Protein AF-X1F5U5-F1 (afdb_monomer_lite)

Radius of gyration: 27.23 Å; chains: 1; bounding box: 55×34×69 Å

Structure (mmCIF, N/CA/C/O backbone):
data_AF-X1F5U5-F1
#
_entry.id   AF-X1F5U5-F1
#
loop_
_atom_site.group_PDB
_atom_site.id
_atom_site.type_symbol
_atom_site.label_atom_id
_atom_site.label_alt_id
_atom_site.label_comp_id
_atom_site.label_asym_id
_atom_site.label_entity_id
_atom_site.label_seq_id
_atom_site.pdbx_PDB_ins_code
_atom_site.Cartn_x
_atom_site.Cartn_y
_atom_site.Cartn_z
_atom_site.occupancy
_atom_site.B_iso_or_equiv
_atom_site.auth_seq_id
_atom_site.auth_comp_id
_atom_site.auth_asym_id
_atom_site.auth_atom_id
_atom_site.pdbx_PDB_model_num
ATOM 1 N N . LEU A 1 1 ? -5.252 -2.984 -31.219 1.00 61.59 1 LEU A N 1
ATOM 2 C CA . LEU A 1 1 ? -3.866 -2.564 -31.511 1.00 61.59 1 LEU A CA 1
ATOM 3 C C . LEU A 1 1 ? -2.996 -3.774 -31.239 1.00 61.59 1 LEU A C 1
ATOM 5 O O . LEU A 1 1 ? -3.175 -4.382 -30.194 1.00 61.59 1 LEU A O 1
ATOM 9 N N . GLU A 1 2 ? -2.188 -4.177 -32.210 1.00 76.62 2 GLU A N 1
ATOM 10 C CA . GLU A 1 2 ? -1.303 -5.342 -32.128 1.00 76.62 2 GLU A CA 1
ATOM 11 C C . GLU A 1 2 ? 0.087 -4.866 -31.686 1.00 76.62 2 GLU A C 1
ATOM 13 O O . GLU A 1 2 ? 0.609 -3.897 -32.238 1.00 76.62 2 GLU A O 1
ATOM 18 N N . GLU A 1 3 ? 0.648 -5.485 -30.649 1.00 72.94 3 GLU A N 1
ATOM 19 C CA . GLU A 1 3 ? 1.949 -5.125 -30.082 1.00 72.94 3 GLU A CA 1
ATOM 20 C C . GLU A 1 3 ? 3.040 -5.977 -30.740 1.00 72.94 3 GLU A C 1
ATOM 22 O O . GLU A 1 3 ? 3.222 -7.147 -30.412 1.00 72.94 3 GLU A O 1
ATOM 27 N N . THR A 1 4 ? 3.763 -5.394 -31.700 1.00 76.31 4 THR A N 1
ATOM 28 C CA . THR A 1 4 ? 4.804 -6.105 -32.468 1.00 76.31 4 THR A CA 1
ATOM 29 C C . THR A 1 4 ? 6.136 -6.208 -31.724 1.00 76.31 4 THR A C 1
ATOM 31 O O . THR A 1 4 ? 7.085 -6.796 -32.247 1.00 76.31 4 THR A O 1
ATOM 34 N N . TRP A 1 5 ? 6.233 -5.589 -30.535 1.00 77.38 5 TRP A N 1
ATOM 35 C CA . TRP A 1 5 ? 7.430 -5.415 -29.691 1.00 77.38 5 TRP A CA 1
ATOM 36 C C . TRP A 1 5 ? 8.617 -4.685 -30.350 1.00 77.38 5 TRP A C 1
ATOM 38 O O . TRP A 1 5 ? 9.473 -4.137 -29.661 1.00 77.38 5 TRP A O 1
ATOM 48 N N . SER A 1 6 ? 8.642 -4.589 -31.678 1.00 82.12 6 SER A N 1
ATOM 49 C CA . SER A 1 6 ? 9.688 -3.931 -32.466 1.00 82.12 6 SER A CA 1
ATOM 50 C C . SER A 1 6 ? 9.613 -2.404 -32.389 1.00 82.12 6 SER A C 1
ATOM 52 O O . SER A 1 6 ? 10.634 -1.735 -32.481 1.00 82.12 6 SER A O 1
ATOM 54 N N . GLN A 1 7 ? 8.428 -1.842 -32.134 1.00 83.44 7 GLN A N 1
ATOM 55 C CA . GLN A 1 7 ? 8.190 -0.390 -32.104 1.00 83.44 7 GLN A CA 1
ATOM 56 C C . GLN A 1 7 ? 8.975 0.349 -31.007 1.00 83.44 7 GLN A C 1
ATOM 58 O O . GLN A 1 7 ? 9.256 1.539 -31.152 1.00 83.44 7 GLN A O 1
ATOM 63 N N . GLY A 1 8 ? 9.336 -0.345 -29.923 1.00 83.38 8 GLY A N 1
ATOM 64 C CA . GLY A 1 8 ? 10.189 0.172 -28.846 1.00 83.38 8 GLY A CA 1
ATOM 65 C C . GLY A 1 8 ? 11.642 -0.308 -28.915 1.00 83.38 8 GLY A C 1
ATOM 66 O O . GLY A 1 8 ? 12.414 -0.022 -28.005 1.00 83.38 8 GLY A O 1
ATOM 67 N N . LEU A 1 9 ? 12.018 -1.060 -29.955 1.00 89.38 9 LEU A N 1
ATOM 68 C CA . LEU A 1 9 ? 13.341 -1.662 -30.086 1.00 89.38 9 LEU A CA 1
ATOM 69 C C . LEU A 1 9 ? 14.302 -0.735 -30.838 1.00 89.38 9 LEU A C 1
ATOM 71 O O . LEU A 1 9 ? 13.965 -0.179 -31.885 1.00 89.38 9 LEU A O 1
ATOM 75 N N . VAL A 1 10 ? 15.532 -0.643 -30.335 1.00 91.69 10 VAL A N 1
ATOM 76 C CA . VAL A 1 10 ? 16.659 0.011 -31.007 1.00 91.69 10 VAL A CA 1
ATOM 77 C C . VAL A 1 10 ? 17.707 -1.044 -31.352 1.00 91.69 10 VAL A C 1
ATOM 79 O O . VAL A 1 10 ? 18.137 -1.801 -30.483 1.00 91.69 10 VAL A O 1
ATOM 82 N N . ILE A 1 11 ? 18.146 -1.082 -32.609 1.00 92.38 11 ILE A N 1
ATOM 83 C CA . ILE A 1 11 ? 19.185 -1.992 -33.093 1.00 92.38 11 ILE A CA 1
ATOM 84 C C . ILE A 1 11 ? 20.411 -1.191 -33.490 1.00 92.38 11 ILE A C 1
ATOM 86 O O . ILE A 1 11 ? 20.369 -0.391 -34.419 1.00 92.38 11 ILE A O 1
ATOM 90 N N . CYS A 1 12 ? 21.533 -1.463 -32.836 1.00 93.94 12 CYS A N 1
ATOM 91 C CA . CYS A 1 12 ? 22.831 -0.916 -33.210 1.00 93.94 12 CYS A CA 1
ATOM 92 C C . CYS A 1 12 ? 23.654 -2.000 -33.911 1.00 93.94 12 CYS A C 1
ATOM 94 O O . CYS A 1 12 ? 24.092 -2.965 -33.285 1.00 93.94 12 CYS A O 1
ATOM 96 N N . TYR A 1 13 ? 23.870 -1.848 -35.215 1.00 93.69 13 TYR A N 1
ATOM 97 C CA . TYR A 1 13 ? 24.637 -2.788 -36.022 1.00 93.69 13 TYR A CA 1
ATOM 98 C C . TYR A 1 13 ? 26.134 -2.637 -35.752 1.00 93.69 13 TYR A C 1
ATOM 100 O O . TYR A 1 13 ? 26.715 -1.573 -35.962 1.00 93.69 13 TYR A O 1
ATOM 108 N N . ASN A 1 14 ? 26.765 -3.734 -35.336 1.00 93.19 14 ASN A N 1
ATOM 109 C CA . ASN A 1 14 ? 28.216 -3.849 -35.251 1.00 93.19 14 ASN A CA 1
ATOM 110 C C . ASN A 1 14 ? 28.784 -4.239 -36.634 1.00 93.19 14 ASN A C 1
ATOM 112 O O . ASN A 1 14 ? 28.503 -5.352 -37.086 1.00 93.19 14 ASN A O 1
ATOM 116 N N . PRO A 1 15 ? 29.606 -3.397 -37.295 1.00 90.44 15 PRO A N 1
ATOM 117 C CA . PRO A 1 15 ? 30.194 -3.724 -38.601 1.00 90.44 15 PRO A CA 1
ATOM 118 C C . PRO A 1 15 ? 31.108 -4.954 -38.584 1.00 90.44 15 PRO A C 1
ATOM 120 O O . PRO A 1 15 ? 31.305 -5.586 -39.616 1.00 90.44 15 PRO A O 1
ATOM 123 N N . SER A 1 16 ? 31.652 -5.299 -37.416 1.00 92.88 16 SER A N 1
ATOM 124 C CA . SER A 1 16 ? 32.543 -6.445 -37.217 1.00 92.88 16 SER A CA 1
ATOM 125 C C . SER A 1 16 ? 31.806 -7.688 -36.706 1.00 92.88 16 SER A C 1
ATOM 127 O O . SER A 1 16 ? 32.442 -8.613 -36.200 1.00 92.88 16 SER A O 1
ATOM 129 N N . ALA A 1 17 ? 30.469 -7.712 -36.758 1.00 94.00 17 ALA A N 1
ATOM 130 C CA . ALA A 1 17 ? 29.690 -8.856 -36.300 1.00 94.00 17 ALA A CA 1
ATOM 131 C C . ALA A 1 17 ? 30.030 -10.114 -37.116 1.00 94.00 17 ALA A C 1
ATOM 133 O O . ALA A 1 17 ? 29.916 -10.116 -38.339 1.00 94.00 17 ALA A O 1
ATOM 134 N N . LEU A 1 18 ? 30.388 -11.204 -36.426 1.00 95.62 18 LEU A N 1
ATOM 135 C CA . LEU A 1 18 ? 30.664 -12.501 -37.059 1.00 95.62 18 LEU A CA 1
ATOM 136 C C . LEU A 1 18 ? 29.424 -13.066 -37.776 1.00 95.62 18 LEU A C 1
ATOM 138 O O . LEU A 1 18 ? 29.545 -13.703 -38.818 1.00 95.62 18 LEU A O 1
ATOM 142 N N . TYR A 1 19 ? 28.240 -12.792 -37.225 1.00 94.56 19 TYR A N 1
ATOM 143 C CA . TYR A 1 19 ? 26.943 -13.151 -37.792 1.00 94.56 19 TYR A CA 1
ATOM 144 C C . TYR A 1 19 ? 26.046 -11.907 -37.792 1.00 94.56 19 TYR A C 1
ATOM 146 O O . TYR A 1 19 ? 25.383 -11.629 -36.789 1.00 94.56 19 TYR A O 1
ATOM 154 N N . PRO A 1 20 ? 26.075 -11.094 -38.862 1.00 92.00 20 PRO A N 1
ATOM 155 C CA . PRO A 1 20 ? 25.279 -9.879 -38.927 1.00 92.00 20 PRO A CA 1
ATOM 156 C C . PRO A 1 20 ? 23.789 -10.214 -39.040 1.00 92.00 20 PRO A C 1
ATOM 158 O O . PRO A 1 20 ? 23.385 -11.086 -39.808 1.00 92.00 20 PRO A O 1
ATOM 161 N N . ILE A 1 21 ? 22.966 -9.490 -38.283 1.00 90.31 21 ILE A N 1
ATOM 162 C CA . ILE A 1 21 ? 21.507 -9.583 -38.377 1.00 90.31 21 ILE A CA 1
ATOM 163 C C . ILE A 1 21 ? 21.076 -8.958 -39.718 1.00 90.31 21 ILE A C 1
ATOM 165 O O . ILE A 1 21 ? 21.588 -7.892 -40.071 1.00 90.31 21 ILE A O 1
ATOM 169 N N . PRO A 1 22 ? 20.151 -9.566 -40.479 1.00 91.31 22 PRO A N 1
ATOM 170 C CA . PRO A 1 22 ? 19.576 -8.924 -41.656 1.00 91.31 22 PRO A CA 1
ATOM 171 C C . PRO A 1 22 ? 18.888 -7.594 -41.309 1.00 91.31 22 PRO A C 1
ATOM 173 O O . PRO A 1 22 ? 18.300 -7.429 -40.239 1.00 91.31 22 PRO A O 1
ATOM 176 N N . ARG A 1 23 ? 18.970 -6.619 -42.217 1.00 86.19 23 ARG A N 1
ATOM 177 C CA . ARG A 1 23 ? 18.422 -5.259 -42.032 1.00 86.19 23 ARG A CA 1
ATOM 178 C C . ARG A 1 23 ? 16.892 -5.204 -42.007 1.00 86.19 23 ARG A C 1
ATOM 180 O O . ARG A 1 23 ? 16.309 -4.261 -41.486 1.00 86.19 23 ARG A O 1
ATOM 187 N N . ASP A 1 24 ? 16.250 -6.216 -42.565 1.00 88.06 24 ASP A N 1
ATOM 188 C CA . ASP A 1 24 ? 14.805 -6.359 -42.721 1.00 88.06 24 ASP A CA 1
ATOM 189 C C . ASP A 1 24 ? 14.166 -7.265 -41.658 1.00 88.06 24 ASP A C 1
ATOM 191 O O . ASP A 1 24 ? 12.956 -7.461 -41.670 1.00 88.06 24 ASP A O 1
ATOM 195 N N . TYR A 1 25 ? 14.949 -7.795 -40.713 1.00 89.31 25 TYR A N 1
ATOM 196 C CA . TYR A 1 25 ? 14.433 -8.716 -39.698 1.00 89.31 25 TYR A CA 1
ATOM 197 C C . TYR A 1 25 ? 13.492 -8.023 -38.696 1.00 89.31 25 TYR A C 1
ATOM 199 O O . TYR A 1 25 ? 12.471 -8.583 -38.304 1.00 89.31 25 TYR A O 1
ATOM 207 N N . PHE A 1 26 ? 13.814 -6.788 -38.300 1.00 88.19 26 PHE A N 1
ATOM 208 C CA . PHE A 1 26 ? 13.006 -5.971 -37.389 1.00 88.19 26 PHE A CA 1
ATOM 209 C C . PHE A 1 26 ? 12.570 -4.680 -38.090 1.00 88.19 26 PHE A C 1
ATOM 211 O O . PHE A 1 26 ? 13.178 -3.620 -37.930 1.00 88.19 26 PHE A O 1
ATOM 218 N N . VAL A 1 27 ? 11.518 -4.790 -38.900 1.00 85.31 27 VAL A N 1
ATOM 219 C CA . VAL A 1 27 ? 11.044 -3.717 -39.794 1.00 85.31 27 VAL A CA 1
ATOM 220 C C . VAL A 1 27 ? 10.569 -2.452 -39.072 1.00 85.31 27 VAL A C 1
ATOM 222 O O . VAL A 1 27 ? 10.694 -1.361 -39.621 1.00 85.31 27 VAL A O 1
ATOM 225 N N . ASP A 1 28 ? 10.086 -2.584 -37.834 1.00 88.25 28 ASP A N 1
ATOM 226 C CA . ASP A 1 28 ? 9.537 -1.470 -37.047 1.00 88.25 28 ASP A CA 1
ATOM 227 C C . ASP A 1 28 ? 10.497 -0.955 -35.958 1.00 88.25 28 ASP A C 1
ATOM 229 O O . ASP A 1 28 ? 10.091 -0.157 -35.115 1.00 88.25 28 ASP A O 1
ATOM 233 N N . ALA A 1 29 ? 11.751 -1.417 -35.935 1.00 90.88 29 ALA A N 1
ATOM 234 C CA . ALA A 1 29 ? 12.759 -0.955 -34.980 1.00 90.88 29 ALA A CA 1
ATOM 235 C C . ALA A 1 29 ? 13.498 0.286 -35.500 1.00 90.88 29 ALA A C 1
ATOM 237 O O . ALA A 1 29 ? 13.691 0.446 -36.706 1.00 90.88 29 ALA A O 1
ATOM 238 N N . ALA A 1 30 ? 13.983 1.140 -34.597 1.00 92.31 30 ALA A N 1
ATOM 239 C CA . ALA A 1 30 ? 14.996 2.127 -34.967 1.00 92.31 30 ALA A CA 1
ATOM 240 C C . ALA A 1 30 ? 16.345 1.421 -35.158 1.00 92.31 30 ALA A C 1
ATOM 242 O O . ALA A 1 30 ? 16.759 0.622 -34.321 1.00 92.31 30 ALA A O 1
ATOM 243 N N . GLN A 1 31 ? 17.037 1.698 -36.258 1.00 93.69 31 GLN A N 1
ATOM 244 C CA . GLN A 1 31 ? 18.228 0.966 -36.678 1.00 93.69 31 GLN A CA 1
ATOM 245 C C . GLN A 1 31 ? 19.411 1.906 -36.923 1.00 93.69 31 GLN A C 1
ATOM 247 O O . GLN A 1 31 ? 19.398 2.716 -37.848 1.00 93.69 31 GLN A O 1
ATOM 252 N N . HIS A 1 32 ? 20.481 1.748 -36.149 1.00 93.75 32 HIS A N 1
ATOM 253 C CA . HIS A 1 32 ? 21.718 2.521 -36.230 1.00 93.75 32 HIS A CA 1
ATOM 254 C C . HIS A 1 32 ? 22.854 1.692 -36.824 1.00 93.75 32 HIS A C 1
ATOM 256 O O . HIS A 1 32 ? 23.085 0.560 -36.409 1.00 93.75 32 HIS A O 1
ATOM 262 N N . TYR A 1 33 ? 23.589 2.239 -37.785 1.00 93.69 33 TYR A N 1
ATOM 263 C CA . TYR A 1 33 ? 24.637 1.524 -38.510 1.00 93.69 33 TYR A CA 1
ATOM 264 C C . TYR A 1 33 ? 25.698 2.477 -39.035 1.00 93.69 33 TYR A C 1
ATOM 266 O O . TYR A 1 33 ? 25.455 3.670 -39.188 1.00 93.69 33 TYR A O 1
ATOM 274 N N . LEU A 1 34 ? 26.884 1.947 -39.320 1.00 93.69 34 LEU A N 1
ATOM 275 C CA . LEU A 1 34 ? 27.950 2.712 -39.953 1.00 93.69 34 LEU A CA 1
ATOM 276 C C . LEU A 1 34 ? 27.949 2.459 -41.458 1.00 93.69 34 LEU A C 1
ATOM 278 O O . LEU A 1 34 ? 28.016 1.315 -41.900 1.00 93.69 34 LEU A O 1
ATOM 282 N N . GLU A 1 35 ? 27.941 3.534 -42.236 1.00 91.12 35 GLU A N 1
ATOM 283 C CA . GLU A 1 35 ? 28.166 3.500 -43.678 1.00 91.12 35 GLU A CA 1
ATOM 284 C C . GLU A 1 35 ? 29.290 4.481 -44.019 1.00 91.12 35 GLU A C 1
ATOM 286 O O . GLU A 1 35 ? 29.208 5.665 -43.697 1.00 91.12 35 GLU A O 1
ATOM 291 N N . ASN A 1 36 ? 30.375 3.989 -44.628 1.00 91.94 36 ASN A N 1
ATOM 292 C CA . ASN A 1 36 ? 31.572 4.786 -44.941 1.00 91.94 36 ASN A CA 1
ATOM 293 C C . ASN A 1 36 ? 32.144 5.551 -43.727 1.00 91.94 36 ASN A C 1
ATOM 295 O O . ASN A 1 36 ? 32.613 6.679 -43.850 1.00 91.94 36 ASN A O 1
ATOM 299 N N . GLY A 1 37 ? 32.075 4.943 -42.537 1.00 89.88 37 GLY A N 1
ATOM 300 C CA . GLY A 1 37 ? 32.530 5.548 -41.279 1.00 89.88 37 GLY A CA 1
ATOM 301 C C . GLY A 1 37 ? 31.577 6.588 -40.681 1.00 89.88 37 GLY A C 1
ATOM 302 O O . GLY A 1 37 ? 31.879 7.145 -39.630 1.00 89.88 37 GLY A O 1
ATOM 303 N N . VAL A 1 38 ? 30.423 6.831 -41.307 1.00 93.56 38 VAL A N 1
ATOM 304 C CA . VAL A 1 38 ? 29.407 7.775 -40.833 1.00 93.56 38 VAL A CA 1
ATOM 305 C C . VAL A 1 38 ? 28.253 7.011 -40.193 1.00 93.56 38 VAL A C 1
ATOM 307 O O . VAL A 1 38 ? 27.746 6.045 -40.763 1.00 93.56 38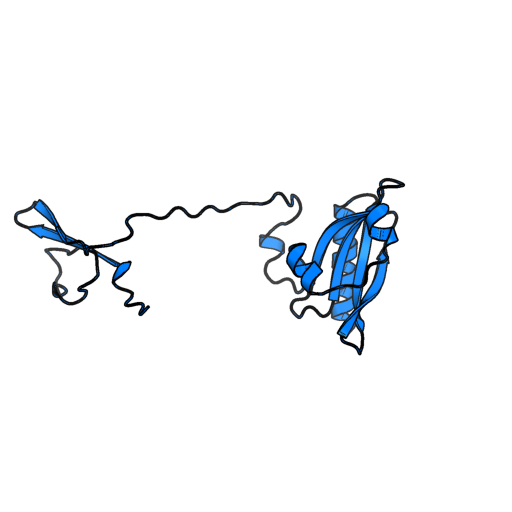 VAL A O 1
ATOM 310 N N . LEU A 1 39 ? 27.825 7.453 -39.007 1.00 94.31 39 LEU A N 1
ATOM 311 C CA . LEU A 1 39 ? 26.643 6.914 -38.342 1.00 94.31 39 LEU A CA 1
ATOM 312 C C . LEU A 1 39 ? 25.385 7.309 -39.118 1.00 94.31 39 LEU A C 1
ATOM 314 O O . LEU A 1 39 ? 25.089 8.492 -39.288 1.00 94.31 39 LEU A O 1
ATOM 318 N N . LYS A 1 40 ? 24.638 6.301 -39.549 1.00 94.06 40 LYS A N 1
ATOM 319 C CA . LYS A 1 40 ? 23.315 6.418 -40.144 1.00 94.06 40 LYS A CA 1
ATOM 320 C C . LYS A 1 40 ? 22.272 5.785 -39.239 1.00 94.06 40 LYS A C 1
ATOM 322 O O . LYS A 1 40 ? 22.549 4.833 -38.509 1.00 94.06 40 LYS A O 1
ATOM 327 N N . THR A 1 41 ? 21.069 6.330 -39.324 1.00 92.69 41 THR A N 1
ATOM 328 C CA . THR A 1 41 ? 19.927 5.932 -38.513 1.00 92.69 41 THR A CA 1
ATOM 329 C C . THR A 1 41 ? 18.705 5.834 -39.411 1.00 92.69 41 THR A C 1
ATOM 331 O O . THR A 1 41 ? 18.307 6.839 -39.998 1.00 92.69 41 THR A O 1
ATOM 334 N N . ASP A 1 42 ? 18.105 4.650 -39.475 1.00 91.00 42 ASP A N 1
ATOM 335 C CA . ASP A 1 42 ? 16.789 4.445 -40.071 1.00 91.00 42 ASP A CA 1
ATOM 336 C C . ASP A 1 42 ? 15.778 4.366 -38.924 1.00 91.00 42 ASP A C 1
ATOM 338 O O . ASP A 1 42 ? 15.926 3.556 -38.011 1.00 91.00 42 ASP A O 1
ATOM 342 N N . THR A 1 43 ? 14.763 5.224 -38.934 1.00 89.00 43 THR A N 1
ATOM 343 C CA . THR A 1 43 ? 13.713 5.240 -37.905 1.00 89.00 43 THR A CA 1
ATOM 344 C C . THR A 1 43 ? 12.343 5.077 -38.544 1.00 89.00 43 THR A C 1
ATOM 346 O O . THR A 1 43 ? 12.072 5.747 -39.548 1.00 89.00 43 THR A O 1
ATOM 349 N N . PRO A 1 44 ? 11.446 4.268 -37.957 1.00 86.94 44 PRO A N 1
ATOM 350 C CA . PRO A 1 44 ? 10.047 4.236 -38.364 1.00 86.94 44 PRO A CA 1
ATOM 351 C C . PRO A 1 44 ? 9.374 5.594 -38.108 1.00 86.94 44 PRO A C 1
ATOM 353 O O . PRO A 1 44 ? 9.895 6.452 -37.394 1.00 86.94 44 PRO A O 1
ATOM 356 N N . LYS A 1 45 ? 8.175 5.793 -38.676 1.00 86.31 45 LYS A N 1
ATOM 357 C CA . LYS A 1 45 ? 7.419 7.059 -38.574 1.00 86.31 45 LYS A CA 1
ATOM 358 C C . LYS A 1 45 ? 7.190 7.517 -37.124 1.00 86.31 45 LYS A C 1
ATOM 360 O O . LYS A 1 45 ? 7.062 8.713 -36.876 1.00 86.31 45 LYS A O 1
ATOM 365 N N . PHE A 1 46 ? 7.119 6.574 -36.188 1.00 83.62 46 PHE A N 1
ATOM 366 C CA . PHE A 1 46 ? 7.034 6.824 -34.755 1.00 83.62 46 PHE A CA 1
ATOM 367 C C . PHE A 1 46 ? 7.994 5.890 -34.013 1.00 83.62 46 PHE A C 1
ATOM 369 O O . PHE A 1 46 ? 7.948 4.683 -34.235 1.00 83.62 46 PHE A O 1
ATOM 376 N N . HIS A 1 47 ? 8.822 6.445 -33.125 1.00 84.81 47 HIS A N 1
ATOM 377 C CA . HIS A 1 47 ? 9.701 5.690 -32.235 1.00 84.81 47 HIS A CA 1
ATOM 378 C C . HIS A 1 47 ? 9.914 6.467 -30.919 1.00 84.81 47 HIS A C 1
ATOM 380 O O . HIS A 1 47 ? 10.213 7.664 -30.977 1.00 84.81 47 HIS A O 1
ATOM 386 N N . PRO A 1 48 ? 9.743 5.850 -29.736 1.00 81.06 48 PRO A N 1
ATOM 387 C CA . PRO A 1 48 ? 10.005 6.513 -28.462 1.00 81.06 48 PRO A CA 1
ATOM 388 C C . PRO A 1 48 ? 11.516 6.679 -28.237 1.00 81.06 48 PRO A C 1
ATOM 390 O O . PRO A 1 48 ? 12.256 5.705 -28.221 1.00 81.06 48 PRO A O 1
ATOM 393 N N . PHE A 1 49 ? 11.980 7.914 -28.029 1.00 78.94 49 PHE A N 1
ATOM 394 C CA . PHE A 1 49 ? 13.409 8.202 -27.808 1.00 78.94 49 PHE A CA 1
ATOM 395 C C . PHE A 1 49 ? 13.809 8.244 -26.329 1.00 78.94 49 PHE A C 1
ATOM 397 O O . PHE A 1 49 ? 14.959 7.976 -25.992 1.00 78.94 49 PHE A O 1
ATOM 404 N N . ALA A 1 50 ? 12.879 8.612 -25.447 1.00 82.06 50 ALA A N 1
ATOM 405 C CA . ALA A 1 50 ? 13.112 8.686 -24.011 1.00 82.06 50 ALA A CA 1
ATOM 406 C C . ALA A 1 50 ? 11.792 8.611 -23.237 1.00 82.06 50 ALA A C 1
ATOM 408 O O . ALA A 1 50 ? 10.741 9.028 -23.728 1.00 82.06 50 ALA A O 1
ATOM 409 N N . SER A 1 51 ? 11.874 8.138 -21.996 1.00 83.50 51 SER A N 1
ATOM 410 C CA . SER A 1 51 ? 10.803 8.215 -21.004 1.00 83.50 51 SER A CA 1
ATOM 411 C C . SER A 1 51 ? 11.360 8.733 -19.684 1.00 83.50 51 SER A C 1
ATOM 413 O O . SER A 1 51 ? 12.508 8.457 -19.337 1.00 83.50 51 SER A O 1
ATOM 415 N N . THR A 1 52 ? 10.533 9.434 -18.914 1.00 87.25 52 THR A N 1
ATOM 416 C CA . THR A 1 52 ? 10.848 9.809 -17.533 1.00 87.25 52 THR A CA 1
ATOM 417 C C . THR A 1 52 ? 9.889 9.086 -16.601 1.00 87.25 52 THR A C 1
ATOM 419 O O . THR A 1 52 ? 8.681 9.297 -16.673 1.00 87.25 52 THR A O 1
ATOM 422 N N . THR A 1 53 ? 10.429 8.249 -15.717 1.00 88.44 53 THR A N 1
ATOM 423 C CA . THR A 1 53 ? 9.655 7.638 -14.633 1.00 88.44 53 THR A CA 1
ATOM 424 C C . THR A 1 53 ? 9.681 8.570 -13.429 1.00 88.44 53 THR A C 1
ATOM 426 O O . THR A 1 53 ? 10.738 8.792 -12.843 1.00 88.44 53 THR A O 1
ATOM 429 N N . LEU A 1 54 ? 8.525 9.116 -13.053 1.00 86.44 54 LEU A N 1
ATOM 430 C CA . LEU A 1 54 ? 8.366 9.868 -11.810 1.00 86.44 54 LEU A CA 1
ATOM 431 C C . LEU A 1 54 ? 7.989 8.899 -10.685 1.00 86.44 54 LEU A C 1
ATOM 433 O O . LEU A 1 54 ? 6.896 8.339 -10.694 1.00 86.44 54 LEU A O 1
ATOM 437 N N . ILE A 1 55 ? 8.888 8.716 -9.719 1.00 77.62 55 ILE A N 1
ATOM 438 C CA . ILE A 1 55 ? 8.583 8.014 -8.469 1.00 77.62 55 ILE A CA 1
ATOM 439 C C . 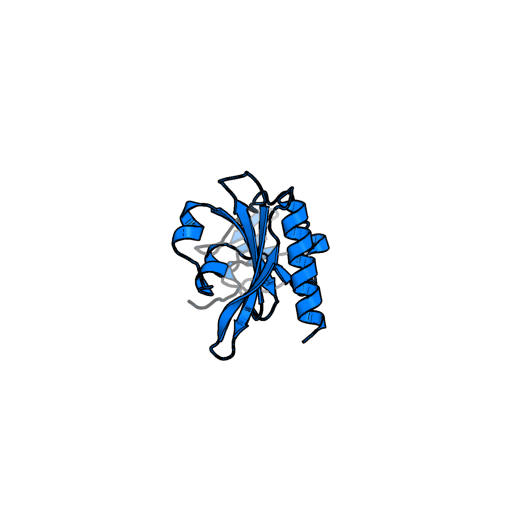ILE A 1 55 ? 8.201 9.080 -7.445 1.00 77.62 55 ILE A C 1
ATOM 441 O O . ILE A 1 55 ? 9.053 9.841 -6.990 1.00 77.62 55 ILE A O 1
ATOM 445 N N . THR A 1 56 ? 6.919 9.161 -7.102 1.00 72.06 56 THR A N 1
ATOM 446 C CA . THR A 1 56 ? 6.450 10.014 -6.008 1.00 72.06 56 THR A CA 1
ATOM 447 C C . THR A 1 56 ? 6.459 9.200 -4.724 1.00 72.06 56 THR A C 1
ATOM 449 O O . THR A 1 56 ? 5.674 8.266 -4.577 1.00 72.06 56 THR A O 1
ATOM 452 N N . LEU A 1 57 ? 7.347 9.558 -3.800 1.00 63.66 57 LEU A N 1
ATOM 453 C CA . LEU A 1 57 ? 7.239 9.130 -2.413 1.00 63.66 57 LEU A CA 1
ATOM 454 C C . LEU A 1 57 ? 6.189 10.033 -1.765 1.00 63.66 57 LEU A C 1
ATOM 456 O O . LEU A 1 57 ? 6.322 11.254 -1.791 1.00 63.66 57 LEU A O 1
ATOM 460 N N . MET A 1 58 ? 5.101 9.444 -1.284 1.00 61.03 58 MET A N 1
ATOM 461 C CA . MET A 1 58 ? 4.198 10.150 -0.382 1.00 61.03 58 MET A CA 1
ATOM 462 C C . MET A 1 58 ? 4.773 9.976 1.017 1.00 61.03 58 MET A C 1
ATOM 464 O O . MET A 1 58 ? 5.085 8.844 1.388 1.00 61.03 58 MET A O 1
ATOM 468 N N . ASP A 1 59 ? 4.935 11.075 1.752 1.00 50.69 59 ASP A N 1
ATOM 469 C CA . ASP A 1 59 ? 5.415 11.053 3.133 1.00 50.69 59 ASP A CA 1
ATOM 470 C C . ASP A 1 59 ? 4.396 10.304 4.009 1.00 50.69 59 ASP A C 1
ATOM 472 O O . ASP A 1 59 ? 3.451 10.872 4.556 1.00 50.69 59 ASP A O 1
ATOM 476 N N . ASP A 1 60 ? 4.560 8.992 4.116 1.00 58.75 60 ASP A N 1
ATOM 477 C CA . ASP A 1 60 ? 4.188 8.253 5.310 1.00 58.75 60 ASP A CA 1
ATOM 478 C C . ASP A 1 60 ? 5.517 7.993 6.014 1.00 58.75 60 ASP A C 1
ATOM 480 O O . ASP A 1 60 ? 6.161 6.975 5.772 1.00 58.75 60 ASP A O 1
ATOM 484 N N . ASP A 1 61 ? 5.966 8.973 6.814 1.00 55.31 61 ASP A N 1
ATOM 485 C CA . ASP A 1 61 ? 7.259 8.991 7.533 1.00 55.31 61 ASP A CA 1
ATOM 486 C C . ASP A 1 61 ? 7.549 7.706 8.332 1.00 55.31 61 ASP A C 1
ATOM 488 O O . ASP A 1 61 ? 8.661 7.485 8.808 1.00 55.31 61 ASP A O 1
ATOM 492 N N . ASP A 1 62 ? 6.539 6.857 8.492 1.00 55.94 62 ASP A N 1
ATOM 493 C CA . ASP A 1 62 ? 6.580 5.638 9.266 1.00 55.94 62 ASP A CA 1
ATOM 494 C C . ASP A 1 62 ? 6.443 4.348 8.431 1.00 55.94 62 ASP A C 1
ATOM 496 O O . ASP A 1 62 ? 6.434 3.260 9.009 1.00 55.94 62 ASP A O 1
ATOM 500 N N . LEU A 1 63 ? 6.313 4.430 7.100 1.00 53.81 63 LEU A N 1
ATOM 501 C CA . LEU A 1 63 ? 6.387 3.262 6.218 1.00 53.81 63 LEU A CA 1
ATOM 502 C C . LEU A 1 63 ? 7.849 2.999 5.856 1.00 53.81 63 LEU A C 1
ATOM 504 O O . LEU A 1 63 ? 8.470 3.773 5.132 1.00 53.81 63 LEU A O 1
ATOM 508 N N . ASN A 1 64 ? 8.388 1.870 6.319 1.00 61.91 64 ASN A N 1
ATOM 509 C CA . ASN A 1 64 ? 9.686 1.359 5.885 1.00 61.91 64 ASN A CA 1
ATOM 510 C C . ASN A 1 64 ? 9.472 0.220 4.870 1.00 61.91 64 ASN A C 1
ATOM 512 O O . ASN A 1 64 ? 9.228 -0.913 5.285 1.00 61.91 64 ASN A O 1
ATOM 516 N N . PRO A 1 65 ? 9.599 0.457 3.548 1.00 56.31 65 PRO A N 1
ATOM 517 C CA . PRO A 1 65 ? 9.277 -0.543 2.527 1.00 56.31 65 PRO A CA 1
ATOM 518 C C . PRO A 1 65 ? 10.041 -1.866 2.670 1.00 56.31 65 PRO A C 1
ATOM 520 O O . PRO A 1 65 ? 9.514 -2.914 2.306 1.00 56.31 65 PRO A O 1
ATOM 523 N N . ALA A 1 66 ? 11.262 -1.832 3.216 1.00 57.03 66 ALA A N 1
ATOM 524 C CA . ALA A 1 66 ? 12.064 -3.031 3.454 1.00 57.03 66 ALA A CA 1
ATOM 525 C C . ALA A 1 66 ? 11.511 -3.893 4.603 1.00 57.03 66 ALA A C 1
ATOM 527 O O . ALA A 1 66 ? 11.656 -5.114 4.583 1.00 57.03 66 ALA A O 1
ATOM 528 N N . GLU A 1 67 ? 10.858 -3.273 5.588 1.00 59.38 67 GLU A N 1
ATOM 529 C CA . GLU A 1 67 ? 10.171 -3.981 6.671 1.00 59.38 67 GLU A CA 1
ATOM 530 C C . GLU A 1 67 ? 8.775 -4.471 6.263 1.00 59.38 67 GLU A C 1
ATOM 532 O O . GLU A 1 67 ? 8.277 -5.421 6.862 1.00 59.38 67 GLU A O 1
ATOM 537 N N . GLU A 1 68 ? 8.158 -3.858 5.248 1.00 57.72 68 GLU A N 1
ATOM 538 C CA . GLU A 1 68 ? 6.840 -4.246 4.722 1.00 57.72 68 GLU A CA 1
ATOM 539 C C . GLU A 1 68 ? 6.903 -5.444 3.750 1.00 57.72 68 GLU A C 1
ATOM 541 O O . GLU A 1 68 ? 5.919 -6.169 3.577 1.00 57.72 68 GLU A O 1
ATOM 546 N N . THR A 1 69 ? 8.050 -5.701 3.109 1.00 48.72 69 THR A N 1
ATOM 547 C CA . THR A 1 69 ? 8.197 -6.825 2.169 1.00 48.72 69 THR A CA 1
ATOM 548 C C . THR A 1 69 ? 7.986 -8.186 2.841 1.00 48.72 69 THR A C 1
ATOM 550 O O . THR A 1 69 ? 8.781 -8.616 3.670 1.00 48.72 69 THR A O 1
ATOM 553 N N . GLY A 1 70 ? 6.936 -8.902 2.424 1.00 61.50 70 GLY A N 1
ATOM 554 C CA . GLY A 1 70 ? 6.611 -10.248 2.912 1.00 61.50 70 GLY A CA 1
ATOM 555 C C . GLY A 1 70 ? 5.665 -10.290 4.116 1.00 61.50 70 GLY A C 1
ATOM 556 O O . GLY A 1 70 ? 5.363 -11.385 4.591 1.00 61.50 70 GLY A O 1
ATOM 557 N N . ARG A 1 71 ? 5.167 -9.139 4.590 1.00 68.56 71 ARG A N 1
ATOM 558 C CA . ARG A 1 71 ? 4.141 -9.102 5.638 1.00 68.56 71 ARG A CA 1
ATOM 559 C C . ARG A 1 71 ? 2.802 -9.638 5.129 1.00 68.56 71 ARG A C 1
ATOM 561 O O . ARG A 1 71 ? 2.432 -9.458 3.970 1.00 68.56 71 ARG A O 1
ATOM 568 N N . SER A 1 72 ? 2.063 -10.294 6.021 1.00 83.44 72 SER A N 1
ATOM 569 C CA . SER A 1 72 ? 0.683 -10.740 5.782 1.00 83.44 72 SER A CA 1
ATOM 570 C C . SER A 1 72 ? -0.315 -9.578 5.748 1.00 83.44 72 SER A C 1
ATOM 572 O O . SER A 1 72 ? -1.413 -9.742 5.219 1.00 83.44 72 SER A O 1
ATOM 574 N N . ILE A 1 73 ? 0.081 -8.421 6.285 1.00 89.69 73 ILE A N 1
ATOM 575 C CA . ILE A 1 73 ? -0.700 -7.189 6.393 1.00 89.69 73 ILE A CA 1
ATOM 576 C C . ILE A 1 73 ? 0.015 -6.089 5.609 1.00 89.69 73 ILE A C 1
ATOM 578 O O . ILE A 1 73 ? 1.221 -5.914 5.760 1.00 89.69 73 ILE A O 1
ATOM 582 N N . GLY A 1 74 ? -0.729 -5.347 4.791 1.00 87.50 74 GLY A N 1
ATOM 583 C CA . GLY A 1 74 ? -0.225 -4.214 4.016 1.00 87.50 74 GLY A CA 1
ATOM 584 C C . GLY A 1 74 ? -1.077 -2.960 4.199 1.00 87.50 74 GLY A C 1
ATOM 585 O O . GLY A 1 74 ? -2.242 -3.034 4.598 1.00 87.50 74 GLY A O 1
ATOM 586 N N . SER A 1 75 ? -0.494 -1.797 3.903 1.00 88.56 75 SER A N 1
ATOM 587 C CA . SER A 1 75 ? -1.221 -0.527 3.871 1.00 88.56 75 SER A CA 1
ATOM 588 C C . SER A 1 75 ? -2.139 -0.438 2.647 1.00 88.56 75 SER A C 1
ATOM 590 O O . SER A 1 75 ? -1.880 -1.027 1.597 1.00 88.56 75 SER A O 1
ATOM 592 N N . LEU A 1 76 ? -3.235 0.304 2.791 1.00 88.06 76 LEU A N 1
ATOM 593 C CA . LEU A 1 76 ? -4.183 0.600 1.723 1.00 88.06 76 LEU A CA 1
ATOM 594 C C . LEU A 1 76 ? -4.269 2.101 1.483 1.00 88.06 76 LEU A C 1
ATOM 596 O O . LEU A 1 76 ? -4.224 2.908 2.416 1.00 88.06 76 LEU A O 1
ATOM 600 N N . LEU A 1 77 ? -4.523 2.478 0.231 1.00 84.81 77 LEU A N 1
ATOM 601 C CA . LEU A 1 77 ? -5.031 3.812 -0.049 1.00 84.81 77 LEU A CA 1
ATOM 602 C C . LEU A 1 77 ? -6.443 3.951 0.531 1.00 84.81 77 LEU A C 1
ATOM 604 O O . LEU A 1 77 ? -7.246 3.016 0.486 1.00 84.81 77 LEU A O 1
ATOM 608 N N . LYS A 1 78 ? -6.804 5.163 0.966 1.00 86.88 78 LYS A N 1
ATOM 609 C CA . LYS A 1 78 ? -8.169 5.467 1.426 1.00 86.88 78 LYS A CA 1
ATOM 610 C C . LYS A 1 78 ? -9.237 5.014 0.424 1.00 86.88 78 LYS A C 1
ATOM 612 O O . LYS A 1 78 ? -10.231 4.407 0.802 1.00 86.88 78 LYS A O 1
ATOM 617 N N . SER A 1 79 ? -9.013 5.265 -0.866 1.00 87.00 79 SER A N 1
ATOM 618 C CA . SER A 1 79 ? -9.946 4.884 -1.933 1.00 87.00 79 SER A CA 1
ATOM 619 C C . SER A 1 79 ? -10.095 3.368 -2.094 1.00 87.00 79 SER A C 1
ATOM 621 O O . SER A 1 79 ? -11.146 2.900 -2.529 1.00 87.00 79 SER A O 1
ATOM 623 N N . GLU A 1 80 ? -9.071 2.585 -1.754 1.00 88.38 80 GLU A N 1
ATOM 624 C CA . GLU A 1 80 ? -9.144 1.124 -1.750 1.00 88.38 80 GLU A CA 1
ATOM 625 C C . GLU A 1 80 ? -9.883 0.605 -0.524 1.00 88.38 80 GLU A C 1
ATOM 627 O O . GLU A 1 80 ? -10.685 -0.317 -0.655 1.00 88.38 80 GLU A O 1
ATOM 632 N N . PHE A 1 81 ? -9.650 1.214 0.638 1.00 91.50 81 PHE A N 1
ATOM 633 C CA . PHE A 1 81 ? -10.380 0.908 1.863 1.00 91.50 81 PHE A CA 1
ATOM 634 C C . PHE A 1 81 ? -11.874 1.242 1.722 1.00 91.50 81 PHE A C 1
ATOM 636 O O . PHE A 1 81 ? -12.729 0.421 2.045 1.00 91.50 81 PHE A O 1
ATOM 643 N N . ASP A 1 82 ? -12.210 2.396 1.141 1.00 91.44 82 ASP A N 1
ATOM 644 C CA . ASP A 1 82 ? -13.595 2.828 0.926 1.00 91.44 82 ASP A CA 1
ATOM 645 C C . ASP A 1 82 ? -14.377 1.892 -0.009 1.00 91.44 82 ASP A C 1
ATOM 647 O O . ASP A 1 82 ? -15.560 1.641 0.223 1.00 91.44 82 ASP A O 1
ATOM 651 N N . LYS A 1 83 ? -13.724 1.301 -1.022 1.00 93.38 83 LYS A N 1
ATOM 652 C CA . LYS A 1 83 ? -14.344 0.294 -1.907 1.00 93.38 83 LYS A CA 1
ATOM 653 C C . LYS A 1 83 ? -14.785 -0.970 -1.170 1.00 93.38 83 LYS A C 1
ATOM 655 O O . LYS A 1 83 ? -15.678 -1.663 -1.651 1.00 93.38 83 LYS A O 1
ATOM 660 N N . LEU A 1 84 ? -14.170 -1.278 -0.029 1.00 91.50 84 LEU A N 1
ATOM 661 C CA . LEU A 1 84 ? -14.542 -2.421 0.807 1.00 91.50 84 LEU A CA 1
ATOM 662 C C . LEU A 1 84 ? -15.772 -2.134 1.677 1.00 91.50 84 LEU A C 1
ATOM 664 O O . LEU A 1 84 ? -16.285 -3.044 2.323 1.00 91.50 84 LEU A O 1
ATOM 668 N N . ASN A 1 85 ? -16.259 -0.889 1.655 1.00 90.75 85 ASN A N 1
ATOM 669 C CA . ASN A 1 85 ? -17.459 -0.416 2.333 1.00 90.75 85 ASN A CA 1
ATOM 670 C C . ASN A 1 85 ? -17.562 -0.847 3.813 1.00 90.75 85 ASN A C 1
ATOM 672 O O . ASN A 1 85 ? -18.565 -1.450 4.213 1.00 90.75 85 ASN A O 1
ATOM 676 N N . PRO A 1 86 ? -16.538 -0.574 4.645 1.00 88.38 86 PRO A N 1
ATOM 677 C CA . PRO A 1 86 ? -16.616 -0.875 6.064 1.00 88.38 86 PRO A CA 1
ATOM 678 C C . PRO A 1 86 ? -17.671 -0.009 6.753 1.00 88.38 86 PRO A C 1
ATOM 680 O O . PRO A 1 86 ? -17.888 1.154 6.399 1.00 88.38 86 PRO A O 1
ATOM 683 N N . SER A 1 87 ? -18.332 -0.588 7.756 1.00 83.81 87 SER A N 1
ATOM 684 C CA . SER A 1 87 ? -19.385 0.089 8.513 1.00 83.81 87 SER A CA 1
ATOM 685 C C . SER A 1 87 ? -18.832 1.332 9.219 1.00 83.81 87 SER A C 1
ATOM 687 O O . SER A 1 87 ? -17.882 1.230 9.991 1.00 83.81 87 SER A O 1
ATOM 689 N N . ARG A 1 88 ? -19.456 2.497 9.007 1.00 84.00 88 ARG A N 1
ATOM 690 C CA . ARG A 1 88 ? -19.106 3.758 9.680 1.00 84.00 88 ARG A CA 1
ATOM 691 C C . ARG A 1 88 ? -20.327 4.368 10.342 1.00 84.00 88 ARG A C 1
ATOM 693 O O . ARG A 1 88 ? -21.390 4.462 9.731 1.00 84.00 88 ARG A O 1
ATOM 700 N N . HIS A 1 89 ? -20.169 4.823 11.580 1.00 79.88 89 HIS A N 1
ATOM 701 C CA . HIS A 1 89 ? -21.216 5.598 12.232 1.00 79.88 89 HIS A CA 1
ATOM 702 C C . HIS A 1 89 ? -21.196 7.044 11.698 1.00 79.88 89 HIS A C 1
ATOM 704 O O . HIS A 1 89 ? -20.122 7.647 11.678 1.00 79.88 89 HIS A O 1
ATOM 710 N N . PRO A 1 90 ? -22.340 7.650 11.320 1.00 81.19 90 PRO A N 1
ATOM 711 C CA . PRO A 1 90 ? -22.376 9.005 10.757 1.00 81.19 90 PRO A CA 1
ATOM 712 C C . PRO A 1 90 ? -21.680 10.063 11.625 1.00 81.19 90 PRO A C 1
ATOM 714 O O . PRO A 1 90 ? -20.991 10.938 11.108 1.00 81.19 90 PRO A O 1
ATOM 717 N N . MET A 1 91 ? -21.799 9.949 12.953 1.00 76.69 91 MET A N 1
ATOM 718 C CA . MET A 1 91 ? -21.143 10.877 13.886 1.00 76.69 91 MET A CA 1
ATOM 719 C C . MET A 1 91 ? -19.622 10.707 13.958 1.00 76.69 91 MET A C 1
ATOM 721 O O . MET A 1 91 ? -18.936 11.676 14.266 1.00 76.69 91 MET A O 1
ATOM 725 N N . ALA A 1 92 ? -19.081 9.520 13.651 1.00 77.19 92 ALA A N 1
ATOM 726 C CA . ALA A 1 92 ? -17.641 9.267 13.728 1.00 77.19 92 ALA A CA 1
ATOM 727 C C . ALA A 1 92 ? -16.861 10.152 12.743 1.00 77.19 92 ALA A C 1
ATOM 729 O O . ALA A 1 92 ? -15.784 10.640 13.068 1.00 77.19 92 ALA A O 1
ATOM 730 N N . VAL A 1 93 ? -17.448 10.447 11.579 1.00 77.94 93 VAL A N 1
ATOM 731 C CA . VAL A 1 93 ? -16.855 11.324 10.554 1.00 77.94 93 VAL A CA 1
ATOM 732 C C . VAL A 1 93 ? -16.714 12.775 11.038 1.00 77.94 93 VAL A C 1
ATOM 734 O O . VAL A 1 93 ? -15.840 13.504 10.574 1.00 77.94 93 VAL A O 1
ATOM 737 N N . VAL A 1 94 ? -17.569 13.210 11.968 1.00 82.12 94 VAL A N 1
ATOM 738 C CA . VAL A 1 94 ? -17.572 14.588 12.481 1.00 82.12 94 VAL A CA 1
ATOM 739 C C . VAL A 1 94 ? -16.495 14.780 13.549 1.00 82.12 94 VAL A C 1
ATOM 741 O O . VAL A 1 94 ? -15.792 15.789 13.536 1.00 82.12 94 VAL A O 1
ATOM 744 N N . ILE A 1 95 ? -16.356 13.810 14.453 1.00 85.62 95 ILE A N 1
ATOM 745 C CA . ILE A 1 95 ? -15.509 13.922 15.652 1.00 85.62 95 ILE A CA 1
ATOM 746 C C . ILE A 1 95 ? -14.101 13.347 15.475 1.00 85.62 95 ILE A C 1
ATOM 748 O O . ILE A 1 95 ? -13.244 13.573 16.317 1.00 85.62 95 ILE A O 1
ATOM 752 N N . SER A 1 96 ? -13.840 12.637 14.378 1.00 90.19 96 SER A N 1
ATOM 753 C CA . SER A 1 96 ? -12.562 11.963 14.160 1.00 90.19 96 SER A CA 1
ATOM 754 C C . SER A 1 96 ? -12.054 12.118 12.728 1.00 90.19 96 SER A C 1
ATOM 756 O O . SER A 1 96 ? -12.766 12.584 11.833 1.00 90.19 96 SER A O 1
ATOM 758 N N . GLU A 1 97 ? -10.789 11.778 12.505 1.00 91.81 97 GLU A N 1
ATOM 759 C CA . GLU A 1 97 ? -10.179 11.741 11.181 1.00 91.81 97 GLU A CA 1
ATOM 760 C C . GLU A 1 97 ? -9.408 10.435 10.979 1.00 91.81 97 GLU A C 1
ATOM 762 O O . GLU A 1 97 ? -8.430 10.170 11.673 1.00 91.81 97 GLU A O 1
ATOM 767 N N . GLU A 1 98 ? -9.826 9.624 10.009 1.00 92.56 98 GLU A N 1
ATOM 768 C CA . GLU A 1 98 ? -9.069 8.447 9.577 1.00 92.56 98 GLU A CA 1
ATOM 769 C C . GLU A 1 98 ? -7.749 8.896 8.932 1.00 92.56 98 GLU A C 1
ATOM 771 O O . GLU A 1 98 ? -7.749 9.713 8.006 1.00 92.56 98 GLU A O 1
ATOM 776 N N . LYS A 1 99 ? -6.624 8.376 9.431 1.00 92.50 99 LYS A N 1
ATOM 777 C CA . LYS A 1 99 ? -5.279 8.758 8.980 1.00 92.50 99 LYS A CA 1
ATOM 778 C C . LYS A 1 99 ? -4.567 7.650 8.220 1.00 92.50 99 LYS A C 1
ATOM 780 O O . LYS A 1 99 ? -3.770 7.973 7.347 1.00 92.50 99 LYS A O 1
ATOM 785 N N . GLN A 1 100 ? -4.818 6.382 8.552 1.00 92.50 100 GLN A N 1
ATOM 786 C CA . GLN A 1 100 ? -4.173 5.244 7.891 1.00 92.50 100 GLN A CA 1
ATOM 787 C C . GLN A 1 100 ? -5.085 4.027 7.825 1.00 92.50 100 GLN A C 1
ATOM 789 O O . GLN A 1 100 ? -5.903 3.817 8.720 1.00 92.50 100 GLN A O 1
ATOM 794 N N . TRP A 1 101 ? -4.888 3.214 6.790 1.00 94.12 101 TRP A N 1
ATOM 795 C CA . TRP A 1 101 ? -5.705 2.050 6.473 1.00 94.12 101 TRP A CA 1
ATOM 796 C C . TRP A 1 101 ? -4.816 0.855 6.149 1.00 94.12 101 TRP A C 1
ATOM 798 O O . TRP A 1 101 ? -3.791 1.004 5.485 1.00 94.12 101 TRP A O 1
ATOM 808 N N . PHE A 1 102 ? -5.230 -0.325 6.596 1.00 94.12 102 PHE A N 1
ATOM 809 C CA . PHE A 1 102 ? -4.490 -1.576 6.459 1.00 94.12 102 PHE A CA 1
ATOM 810 C C . PHE A 1 102 ? -5.443 -2.722 6.122 1.00 94.12 102 PHE A C 1
ATOM 812 O O . PHE A 1 102 ? -6.630 -2.668 6.453 1.00 94.12 102 PHE A O 1
ATOM 819 N N . ALA A 1 103 ? -4.925 -3.769 5.492 1.00 94.12 103 ALA A N 1
ATOM 820 C CA . ALA A 1 103 ? -5.641 -5.017 5.259 1.00 94.12 103 ALA A CA 1
ATOM 821 C C . ALA A 1 103 ? -4.679 -6.203 5.256 1.00 94.12 103 ALA A C 1
ATOM 823 O O . ALA A 1 103 ? -3.502 -6.046 4.930 1.00 94.12 103 ALA A O 1
ATOM 824 N N . ASP A 1 104 ? -5.186 -7.392 5.574 1.00 93.06 104 ASP A N 1
ATOM 825 C CA . ASP A 1 104 ? -4.479 -8.622 5.229 1.00 93.06 104 ASP A CA 1
ATOM 826 C C . ASP A 1 104 ? -4.494 -8.861 3.709 1.00 93.06 104 ASP A C 1
ATOM 828 O O . ASP A 1 104 ? -5.257 -8.244 2.955 1.00 93.06 104 ASP A O 1
ATOM 832 N N . ARG A 1 105 ? -3.664 -9.803 3.255 1.00 87.94 105 ARG A N 1
ATOM 833 C CA . ARG A 1 105 ? -3.542 -10.165 1.837 1.00 87.94 105 ARG A CA 1
ATOM 834 C C . ARG A 1 105 ? -4.880 -10.519 1.178 1.00 87.94 105 ARG A C 1
ATOM 836 O O . ARG A 1 105 ? -5.100 -10.137 0.028 1.00 87.94 105 ARG A O 1
ATOM 843 N N . ASP A 1 106 ? -5.758 -11.213 1.898 1.00 89.06 106 ASP A N 1
ATOM 844 C CA . ASP A 1 106 ? -7.026 -11.719 1.365 1.00 89.06 106 ASP A CA 1
ATOM 845 C C . ASP A 1 106 ? -8.208 -10.770 1.636 1.00 89.06 106 ASP A C 1
ATOM 847 O O . ASP A 1 106 ? -9.330 -11.026 1.190 1.00 89.06 106 ASP A O 1
ATOM 851 N N . ARG A 1 107 ? -7.960 -9.627 2.297 1.00 89.88 107 ARG A N 1
ATOM 852 C CA . ARG A 1 107 ? -8.970 -8.628 2.686 1.00 89.88 107 ARG A CA 1
ATOM 853 C C . ARG A 1 107 ? -10.092 -9.238 3.533 1.00 89.88 107 ARG A C 1
ATOM 855 O O . ARG A 1 107 ? -11.266 -8.912 3.350 1.00 89.88 107 ARG A O 1
ATOM 862 N N . ASN A 1 108 ? -9.740 -10.133 4.446 1.00 90.81 108 ASN A N 1
ATOM 863 C CA . ASN A 1 108 ? -10.629 -10.693 5.459 1.00 90.81 108 ASN A CA 1
ATOM 864 C C . ASN A 1 108 ? -10.698 -9.820 6.714 1.00 90.81 108 ASN A C 1
ATOM 866 O O . ASN A 1 108 ? -11.740 -9.771 7.373 1.00 90.81 108 ASN A O 1
ATOM 870 N N . ILE A 1 109 ? -9.616 -9.103 7.012 1.00 94.81 109 ILE A N 1
ATOM 871 C CA . ILE A 1 109 ? -9.548 -8.131 8.097 1.00 94.81 109 ILE A CA 1
ATOM 872 C C . ILE A 1 109 ? -9.034 -6.792 7.593 1.00 94.81 109 ILE A C 1
ATOM 874 O O . ILE A 1 109 ? -8.191 -6.718 6.701 1.00 94.81 109 ILE A O 1
ATOM 878 N N . LEU A 1 110 ? -9.537 -5.720 8.197 1.00 96.25 110 LEU A N 1
ATOM 879 C CA . LEU A 1 110 ? -9.108 -4.359 7.913 1.00 96.25 110 LEU A CA 1
ATOM 880 C C . LEU A 1 110 ? -8.696 -3.666 9.201 1.00 96.25 110 LEU A C 1
ATOM 882 O O . LEU A 1 110 ? -9.289 -3.881 10.252 1.00 96.25 110 LEU A O 1
ATOM 886 N N . GLY A 1 111 ? -7.711 -2.791 9.100 1.00 96.00 111 GLY A N 1
ATOM 887 C CA . GLY A 1 111 ? -7.283 -1.930 10.187 1.00 96.00 111 GLY A CA 1
ATOM 888 C C . GLY A 1 111 ? -7.426 -0.469 9.798 1.00 96.00 111 GLY A C 1
ATOM 889 O O . GLY A 1 111 ? -7.161 -0.103 8.653 1.00 96.00 111 GLY A O 1
ATOM 890 N N . VAL A 1 112 ? -7.818 0.377 10.744 1.00 95.62 112 VAL A N 1
ATOM 891 C CA . VAL A 1 112 ? -7.812 1.831 10.559 1.00 95.62 112 VAL A CA 1
ATOM 892 C C . VAL A 1 112 ? -7.243 2.524 11.793 1.00 95.62 112 VAL A C 1
ATOM 894 O O . VAL A 1 112 ? -7.617 2.200 12.918 1.00 95.62 112 VAL A O 1
ATOM 897 N N . VAL A 1 113 ? -6.328 3.471 11.575 1.00 95.56 113 VAL A N 1
ATOM 898 C CA . VAL A 1 113 ? -5.809 4.382 12.607 1.00 95.56 113 VAL A CA 1
ATOM 899 C C . VAL A 1 113 ? -6.514 5.719 12.452 1.00 95.56 113 VAL A C 1
ATOM 901 O O . VAL A 1 113 ? -6.574 6.283 11.355 1.00 95.56 113 VAL A O 1
ATOM 904 N N . ILE A 1 114 ? -7.044 6.226 13.556 1.00 95.00 114 ILE A N 1
ATOM 905 C CA . ILE A 1 114 ? -7.934 7.378 13.592 1.00 95.00 114 ILE A CA 1
ATOM 906 C C . ILE A 1 114 ? -7.398 8.375 14.619 1.00 95.00 114 ILE A C 1
ATOM 908 O O . ILE A 1 114 ? -6.939 7.998 15.697 1.00 95.00 114 ILE A O 1
ATOM 912 N N . LYS A 1 115 ? -7.445 9.657 14.265 1.00 94.62 115 LYS A N 1
ATOM 913 C CA . LYS A 1 115 ? -7.167 10.774 15.162 1.00 94.62 115 LYS A CA 1
ATOM 914 C C . LYS A 1 115 ? -8.480 11.284 15.753 1.00 94.62 115 LYS A C 1
ATOM 916 O O . LYS A 1 115 ? -9.367 11.666 14.983 1.00 94.62 115 LYS A O 1
ATOM 921 N N . ASP A 1 116 ? -8.595 11.316 17.076 1.00 91.06 116 ASP A N 1
ATOM 922 C CA . ASP A 1 116 ? -9.701 11.998 17.749 1.00 91.06 116 ASP A CA 1
ATOM 923 C C . ASP A 1 116 ? -9.457 13.519 17.719 1.00 91.06 116 ASP A C 1
ATOM 925 O O . ASP A 1 116 ? -8.336 13.993 17.930 1.00 91.06 116 ASP A O 1
ATOM 929 N N . LYS A 1 117 ? -10.490 14.298 17.376 1.00 89.81 117 LYS A N 1
ATOM 930 C CA . LYS A 1 117 ? -10.430 15.770 17.328 1.00 89.81 117 LYS A CA 1
ATOM 931 C C . LYS A 1 117 ? -10.897 16.432 18.624 1.00 89.81 117 LYS A C 1
ATOM 933 O O . LYS A 1 117 ? -10.762 17.648 18.746 1.00 89.81 117 LYS A O 1
ATOM 938 N N . VAL A 1 118 ? -11.504 15.679 19.539 1.00 87.38 118 VAL A N 1
ATOM 939 C CA . VAL A 1 118 ? -12.117 16.188 20.769 1.00 87.38 118 VAL A CA 1
ATOM 940 C C . VAL A 1 118 ? -11.080 16.315 21.880 1.00 87.38 118 VAL A C 1
ATOM 942 O O . VAL A 1 118 ? -10.981 17.382 22.485 1.00 87.38 118 VAL A O 1
ATOM 945 N N . ASP A 1 119 ? -10.298 15.267 22.133 1.00 86.88 119 ASP A N 1
ATOM 946 C CA . ASP A 1 119 ? -9.281 15.222 23.196 1.00 86.88 119 ASP A CA 1
ATOM 947 C C . ASP A 1 119 ? -7.843 15.039 22.679 1.00 86.88 119 ASP A C 1
ATOM 949 O O . ASP A 1 119 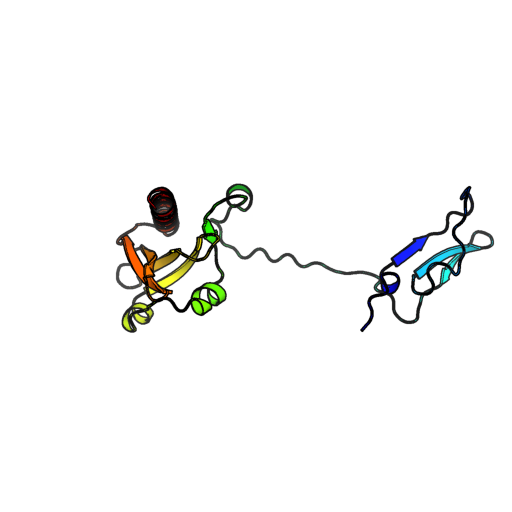? -6.906 14.929 23.470 1.00 86.88 119 ASP A O 1
ATOM 953 N N . ASP A 1 120 ? -7.661 15.105 21.357 1.00 86.81 120 ASP A N 1
ATOM 954 C CA . ASP A 1 120 ? -6.366 15.027 20.677 1.00 86.81 120 ASP A CA 1
ATOM 955 C C . ASP A 1 120 ? -5.616 13.704 20.939 1.00 86.81 120 ASP A C 1
ATOM 957 O O . ASP A 1 120 ? -4.388 13.633 20.820 1.00 86.81 120 ASP A O 1
ATOM 961 N N . ASP A 1 121 ? -6.340 12.620 21.219 1.00 94.62 121 ASP A N 1
ATOM 962 C CA . ASP A 1 121 ? -5.783 11.275 21.302 1.00 94.62 121 ASP A CA 1
ATOM 963 C C . ASP A 1 121 ? -5.876 10.505 19.965 1.00 94.62 121 ASP A C 1
ATOM 965 O O . ASP A 1 121 ? -6.303 11.021 18.923 1.00 94.62 121 ASP A O 1
ATOM 969 N N . TRP A 1 122 ? -5.332 9.290 19.955 1.00 95.81 122 TRP A N 1
ATOM 970 C CA . TRP A 1 122 ? -5.396 8.372 18.825 1.00 95.81 122 TRP A CA 1
ATOM 971 C C . TRP A 1 122 ? -6.156 7.108 19.205 1.00 95.81 122 TRP A C 1
ATOM 973 O O . TRP A 1 122 ? -6.089 6.624 20.337 1.00 95.81 122 TRP A O 1
ATOM 983 N N . LEU A 1 123 ? -6.799 6.510 18.209 1.00 95.44 123 LEU A N 1
ATOM 984 C CA . LEU A 1 123 ? -7.468 5.227 18.337 1.00 95.44 123 LEU A CA 1
ATOM 985 C C . LEU A 1 123 ? -7.184 4.350 17.117 1.00 95.44 123 LEU A C 1
ATOM 987 O O . LEU A 1 123 ? -6.816 4.837 16.043 1.00 95.44 123 LEU A O 1
ATOM 991 N N . TYR A 1 124 ? -7.359 3.045 17.275 1.00 96.31 124 TYR A N 1
ATOM 992 C CA . TYR A 1 124 ? -7.416 2.115 16.158 1.00 96.31 124 TYR A CA 1
ATOM 993 C C . TYR A 1 124 ? -8.701 1.300 16.206 1.00 96.31 124 TYR A C 1
ATOM 995 O O . TYR A 1 124 ? -9.259 1.052 17.275 1.00 96.31 124 TYR A O 1
ATOM 1003 N N . ILE A 1 125 ? -9.144 0.852 15.036 1.00 96.06 125 ILE A N 1
ATOM 1004 C CA . ILE A 1 125 ? -10.234 -0.111 14.906 1.00 96.06 125 ILE A CA 1
ATOM 1005 C C . ILE A 1 125 ? -9.743 -1.253 14.025 1.00 96.06 125 ILE A C 1
ATOM 1007 O O . ILE A 1 125 ? -9.294 -1.030 12.898 1.00 96.06 125 ILE A O 1
ATOM 1011 N N . LEU A 1 126 ? -9.855 -2.471 14.544 1.00 96.44 126 LEU A N 1
ATOM 1012 C CA . LEU A 1 126 ? -9.718 -3.706 13.790 1.00 96.44 126 LEU A CA 1
ATOM 1013 C C . LEU A 1 126 ? -11.111 -4.187 13.388 1.00 96.44 126 LEU A C 1
ATOM 1015 O O . LEU A 1 126 ? -12.009 -4.350 14.217 1.00 96.44 126 LEU A O 1
ATOM 1019 N N . LEU A 1 127 ? -11.286 -4.411 12.096 1.00 96.00 127 LEU A N 1
ATOM 1020 C CA . LEU A 1 127 ? -12.524 -4.842 11.478 1.00 96.00 127 LEU A CA 1
ATOM 1021 C C . LEU A 1 127 ? -12.356 -6.267 10.955 1.00 96.00 127 LEU A C 1
ATOM 1023 O O . LEU A 1 127 ? -11.448 -6.534 10.173 1.00 96.00 127 LEU A O 1
ATOM 1027 N N . GLY A 1 128 ? -13.262 -7.159 11.337 1.00 94.19 128 GLY A N 1
ATOM 1028 C CA . GLY A 1 128 ? -13.364 -8.511 10.798 1.00 94.19 128 GLY A CA 1
ATOM 1029 C C . GLY A 1 128 ? -14.573 -8.642 9.884 1.00 94.19 128 GLY A C 1
ATOM 1030 O O . GLY A 1 128 ? -15.584 -7.953 10.061 1.00 94.19 128 GLY A O 1
ATOM 1031 N N . ARG A 1 129 ? -14.472 -9.521 8.892 1.00 91.19 129 ARG A N 1
ATOM 1032 C CA . ARG A 1 129 ? -15.583 -9.859 8.005 1.00 91.19 129 ARG A CA 1
ATOM 1033 C C . ARG A 1 129 ? -16.532 -10.858 8.681 1.00 91.19 129 ARG A C 1
ATOM 1035 O O . ARG A 1 129 ? -16.095 -11.903 9.151 1.00 91.19 129 ARG A O 1
ATOM 1042 N N . ASP A 1 130 ? -17.825 -10.537 8.731 1.00 88.06 130 ASP A N 1
ATOM 1043 C CA . ASP A 1 130 ? -18.864 -11.432 9.260 1.00 88.06 130 ASP A CA 1
ATOM 104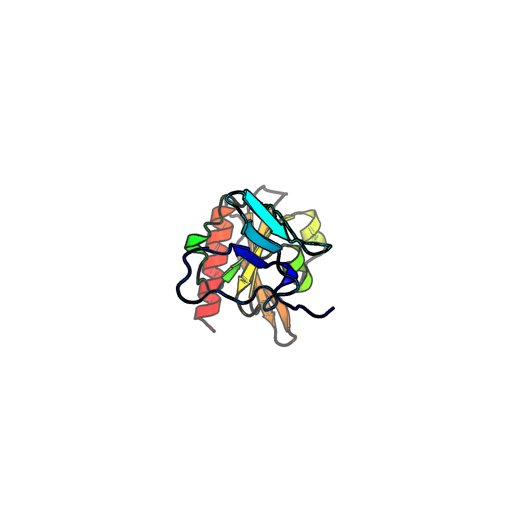4 C C . ASP A 1 130 ? -19.356 -12.462 8.215 1.00 88.06 130 ASP A C 1
ATOM 1046 O O . ASP A 1 130 ? -18.962 -12.428 7.047 1.00 88.06 130 ASP A O 1
ATOM 1050 N N . GLU A 1 131 ? -20.260 -13.368 8.615 1.00 87.00 131 GLU A N 1
ATOM 1051 C CA . GLU A 1 131 ? -20.862 -14.396 7.737 1.00 87.00 131 GLU A CA 1
ATOM 1052 C C . GLU A 1 131 ? -21.571 -13.823 6.495 1.00 87.00 131 GLU A C 1
ATOM 1054 O O . GLU A 1 131 ? -21.810 -14.534 5.520 1.00 87.00 131 GLU A O 1
ATOM 1059 N N . ARG A 1 132 ? -21.925 -12.533 6.512 1.00 87.25 132 ARG A N 1
ATOM 1060 C CA . ARG A 1 132 ? -22.579 -11.824 5.403 1.00 87.25 132 ARG A CA 1
ATOM 1061 C C . ARG A 1 132 ? -21.584 -11.027 4.561 1.00 87.25 132 ARG A C 1
ATOM 1063 O O . ARG A 1 132 ? -22.000 -10.205 3.747 1.00 87.25 132 ARG A O 1
ATOM 1070 N N . ALA A 1 133 ? -20.288 -11.270 4.750 1.00 85.88 133 ALA A N 1
ATOM 1071 C CA . ALA A 1 133 ? -19.184 -10.569 4.112 1.00 85.88 133 ALA A CA 1
ATOM 1072 C C . ALA A 1 133 ? -19.088 -9.067 4.453 1.00 85.88 133 ALA A C 1
ATOM 1074 O O . ALA A 1 133 ? -18.416 -8.318 3.734 1.00 85.88 133 ALA A O 1
ATOM 1075 N N . VAL A 1 134 ? -19.711 -8.626 5.553 1.00 90.69 134 VAL A N 1
ATOM 1076 C CA . VAL A 1 134 ? -19.705 -7.229 6.010 1.00 90.69 134 VAL A CA 1
ATOM 1077 C C . VAL A 1 134 ? -18.628 -7.029 7.070 1.00 90.69 134 VAL A C 1
ATOM 1079 O O . VAL A 1 134 ? -18.506 -7.818 8.004 1.00 90.69 134 VAL A O 1
ATOM 1082 N N . PHE A 1 135 ? -17.864 -5.943 6.960 1.00 94.00 135 PHE A N 1
ATOM 1083 C CA . PHE A 1 135 ? -16.860 -5.590 7.962 1.00 94.00 135 PHE A CA 1
ATOM 1084 C C . PHE A 1 135 ? -17.494 -4.957 9.204 1.00 94.00 135 PHE A C 1
ATOM 1086 O O . PHE A 1 135 ? -18.236 -3.966 9.110 1.00 94.00 135 PHE A O 1
ATOM 1093 N N . ARG A 1 136 ? -17.161 -5.512 10.372 1.00 91.62 136 ARG A N 1
ATOM 1094 C CA . ARG A 1 136 ? -17.578 -5.036 11.697 1.00 91.62 136 ARG A CA 1
ATOM 1095 C C . ARG A 1 136 ? -16.384 -4.936 12.628 1.00 91.62 136 ARG A C 1
ATOM 1097 O O . ARG A 1 136 ? -15.442 -5.707 12.496 1.00 91.62 136 ARG A O 1
ATOM 1104 N N . ALA A 1 137 ? -16.445 -4.004 13.577 1.00 93.25 137 ALA A N 1
ATOM 1105 C CA . ALA A 1 137 ? -15.405 -3.862 14.587 1.00 93.25 137 ALA A CA 1
ATOM 1106 C C . ALA A 1 137 ? -15.338 -5.125 15.452 1.00 93.25 137 ALA A C 1
ATOM 1108 O O . ALA A 1 137 ? -16.361 -5.564 15.980 1.00 93.25 137 ALA A O 1
ATOM 1109 N N . ILE A 1 138 ? -14.140 -5.691 15.560 1.00 94.69 138 ILE A N 1
ATOM 1110 C CA . ILE A 1 138 ? -13.833 -6.854 16.400 1.00 94.69 138 ILE A CA 1
ATOM 1111 C C . ILE A 1 138 ? -12.861 -6.498 17.525 1.00 94.69 138 ILE A C 1
ATOM 1113 O O . ILE A 1 138 ? -12.894 -7.147 18.564 1.00 94.69 138 ILE A O 1
ATOM 1117 N N . ASP A 1 139 ? -12.055 -5.448 17.348 1.00 95.69 139 ASP A N 1
ATOM 1118 C CA . ASP A 1 139 ? -11.215 -4.885 18.401 1.00 95.69 139 ASP A CA 1
ATOM 1119 C C . ASP A 1 139 ? -11.051 -3.371 18.206 1.00 95.69 139 ASP A C 1
ATOM 1121 O O . ASP A 1 139 ? -11.084 -2.864 17.079 1.00 95.69 139 ASP A O 1
ATOM 1125 N N . ILE A 1 140 ? -10.937 -2.644 19.314 1.00 95.38 140 ILE A N 1
ATOM 1126 C CA . ILE A 1 140 ? -10.829 -1.184 19.351 1.00 95.38 140 ILE A CA 1
ATOM 1127 C C . ILE A 1 140 ? -9.888 -0.805 20.492 1.00 95.38 140 ILE A C 1
ATOM 1129 O O . ILE A 1 140 ? -10.141 -1.138 21.649 1.00 95.38 140 ILE A O 1
ATOM 1133 N N . GLY A 1 141 ? -8.853 -0.027 20.183 1.00 95.56 141 GLY A N 1
ATOM 1134 C CA . GLY A 1 141 ? -8.046 0.664 21.188 1.00 95.56 141 GLY A CA 1
ATOM 1135 C C . GLY A 1 141 ? -8.236 2.169 21.076 1.00 95.56 141 GLY A C 1
ATOM 1136 O O . GLY A 1 141 ? -8.216 2.691 19.968 1.00 95.56 141 GLY A O 1
ATOM 1137 N N . SER A 1 142 ? -8.392 2.867 22.198 1.00 94.31 142 SER A N 1
ATOM 1138 C CA . SER A 1 142 ? -8.580 4.325 22.269 1.00 94.31 142 SER A CA 1
ATOM 1139 C C . SER A 1 142 ? -7.619 4.967 23.271 1.00 94.31 142 SER A C 1
ATOM 1141 O O . SER A 1 142 ? -6.949 4.256 24.027 1.00 94.31 142 SER A O 1
ATOM 1143 N N . SER A 1 143 ? -7.550 6.301 23.298 1.00 94.31 143 SER A N 1
ATOM 1144 C CA . SER A 1 143 ? -6.696 7.042 24.237 1.00 94.31 143 SER A CA 1
ATOM 1145 C C . SER A 1 143 ? -5.217 6.716 24.140 1.00 94.31 143 SER A C 1
ATOM 1147 O O . SER A 1 143 ? -4.482 6.644 25.128 1.00 94.31 143 SER A O 1
ATOM 1149 N N . ILE A 1 144 ? -4.773 6.558 22.895 1.00 96.12 144 ILE A N 1
ATOM 1150 C CA . ILE A 1 144 ? -3.401 6.251 22.521 1.00 96.12 144 ILE A CA 1
ATOM 1151 C C . ILE A 1 144 ? -2.652 7.557 22.254 1.00 96.12 144 ILE A C 1
ATOM 1153 O O . ILE A 1 144 ? -3.152 8.478 21.613 1.00 96.12 144 ILE A O 1
ATOM 1157 N N . LYS A 1 145 ? -1.414 7.651 22.744 1.00 93.25 145 LYS A N 1
ATOM 1158 C CA . LYS A 1 145 ? -0.692 8.931 22.821 1.00 93.25 145 LYS A CA 1
ATOM 1159 C C . LYS A 1 145 ? -0.161 9.424 21.481 1.00 93.25 145 LYS A C 1
ATOM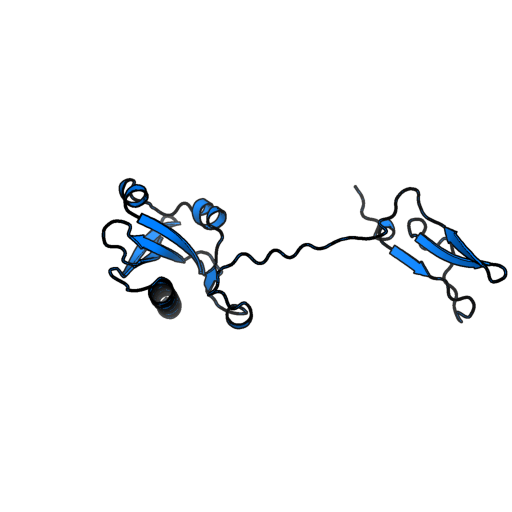 1161 O O . LYS A 1 145 ? 0.152 10.602 21.337 1.00 93.25 145 LYS A O 1
ATOM 1166 N N . SER A 1 146 ? 0.014 8.529 20.513 1.00 93.19 146 SER A N 1
ATOM 1167 C CA . SER A 1 146 ? 0.602 8.873 19.222 1.00 93.19 146 SER A CA 1
ATOM 1168 C C . SER A 1 146 ? 0.082 7.994 18.093 1.00 93.19 146 SER A C 1
ATOM 1170 O O . SER A 1 146 ? -0.301 6.842 18.307 1.00 93.19 146 SER A O 1
ATOM 1172 N N . ARG A 1 147 ? 0.171 8.523 16.867 1.00 92.94 147 ARG A N 1
ATOM 1173 C CA . ARG A 1 147 ? -0.104 7.787 15.627 1.00 92.94 147 ARG A CA 1
ATOM 1174 C C . ARG A 1 147 ? 0.672 6.478 15.563 1.00 92.94 147 ARG A C 1
ATOM 1176 O O . ARG A 1 147 ? 0.106 5.439 15.246 1.00 92.94 147 ARG A O 1
ATOM 1183 N N . ASN A 1 148 ? 1.963 6.536 15.883 1.00 90.06 148 ASN A N 1
ATOM 1184 C CA . ASN A 1 148 ? 2.878 5.405 15.740 1.00 90.06 148 ASN A CA 1
ATOM 1185 C C . ASN A 1 148 ? 2.566 4.301 16.739 1.00 90.06 148 ASN A C 1
ATOM 1187 O O . ASN A 1 148 ? 2.607 3.122 16.394 1.00 90.06 148 ASN A O 1
ATOM 1191 N N . GLU A 1 149 ? 2.206 4.678 17.963 1.00 93.00 149 GLU A N 1
ATOM 1192 C CA . GLU A 1 149 ? 1.751 3.722 18.960 1.00 93.00 149 GLU A CA 1
ATOM 1193 C C . GLU A 1 149 ? 0.422 3.081 18.545 1.00 93.00 149 GLU A C 1
ATOM 1195 O O . GLU A 1 149 ? 0.315 1.857 18.596 1.00 93.00 149 GLU A O 1
ATOM 1200 N N . ALA A 1 150 ? -0.541 3.866 18.047 1.00 95.62 150 ALA A N 1
ATOM 1201 C CA . ALA A 1 150 ? -1.819 3.342 17.563 1.00 95.62 150 ALA A CA 1
ATOM 1202 C C . ALA A 1 150 ? -1.635 2.386 16.377 1.00 95.62 150 ALA A C 1
ATOM 1204 O O . ALA A 1 150 ? -2.217 1.304 16.368 1.00 95.62 150 ALA A O 1
ATOM 1205 N N . ARG A 1 151 ? -0.755 2.731 15.427 1.00 94.44 151 ARG A N 1
ATOM 1206 C CA . ARG A 1 151 ? -0.372 1.858 14.310 1.00 94.44 151 ARG A CA 1
ATOM 1207 C C . ARG A 1 151 ? 0.251 0.555 14.800 1.00 94.44 151 ARG A C 1
ATOM 1209 O O . ARG A 1 151 ? -0.171 -0.513 14.381 1.00 94.44 151 ARG A O 1
ATOM 1216 N N . ARG A 1 152 ? 1.239 0.623 15.696 1.00 93.38 152 ARG A N 1
ATOM 1217 C CA . ARG A 1 152 ? 1.921 -0.569 16.223 1.00 93.38 152 ARG A CA 1
ATOM 1218 C C . ARG A 1 152 ? 0.951 -1.494 16.962 1.00 93.38 152 ARG A C 1
ATOM 1220 O O . ARG A 1 152 ? 1.037 -2.709 16.811 1.00 93.38 152 ARG A O 1
ATOM 1227 N N . LEU A 1 153 ? 0.047 -0.925 17.763 1.00 95.62 153 LEU A N 1
ATOM 1228 C CA . LEU A 1 153 ? -0.981 -1.686 18.472 1.00 95.62 153 LEU A CA 1
ATOM 1229 C C . LEU A 1 153 ? -1.963 -2.340 17.496 1.00 95.62 153 LEU A C 1
ATOM 1231 O O . LEU A 1 153 ? -2.229 -3.529 17.636 1.00 95.62 153 LEU A O 1
ATOM 1235 N N . LEU A 1 154 ? -2.417 -1.605 16.477 1.00 96.25 154 LEU A N 1
ATOM 1236 C CA . LEU A 1 154 ? -3.277 -2.140 15.425 1.00 96.25 154 LEU A CA 1
ATOM 1237 C C . LEU A 1 154 ? -2.621 -3.303 14.676 1.00 96.25 154 LEU A C 1
ATOM 1239 O O . LEU A 1 154 ? -3.239 -4.352 14.534 1.00 96.25 154 LEU A O 1
ATOM 1243 N N . LEU A 1 155 ? -1.381 -3.134 14.206 1.00 93.44 155 LEU A N 1
ATOM 1244 C CA . LEU A 1 155 ? -0.672 -4.179 13.461 1.00 93.44 155 LEU A CA 1
ATOM 1245 C C . LEU A 1 155 ? -0.483 -5.437 14.317 1.00 93.44 155 LEU A C 1
ATOM 1247 O O . LEU A 1 155 ? -0.768 -6.534 13.851 1.00 93.44 155 LEU A O 1
ATOM 1251 N N . SER A 1 156 ? -0.118 -5.277 15.592 1.00 93.06 156 SER A N 1
ATOM 1252 C CA . SER A 1 156 ? -0.043 -6.395 16.542 1.00 93.06 156 SER A CA 1
ATOM 1253 C C . SER A 1 156 ? -1.403 -7.083 16.737 1.00 93.06 156 SER A C 1
ATOM 1255 O O . SER A 1 156 ? -1.487 -8.310 16.724 1.00 93.06 156 SER A O 1
ATOM 1257 N N . ALA A 1 157 ? -2.494 -6.320 16.875 1.00 95.31 157 ALA A N 1
ATOM 1258 C CA . ALA A 1 157 ? -3.842 -6.878 16.995 1.00 95.31 157 ALA A CA 1
ATOM 1259 C C . ALA A 1 157 ? -4.252 -7.664 15.736 1.00 95.31 157 ALA A C 1
ATOM 1261 O O . ALA A 1 157 ? -4.782 -8.770 15.841 1.00 95.31 157 ALA A O 1
ATOM 1262 N N . MET A 1 158 ? -3.946 -7.133 14.548 1.00 94.88 158 MET A N 1
ATOM 1263 C CA . MET A 1 158 ? -4.180 -7.806 13.269 1.00 94.88 158 MET A CA 1
ATOM 1264 C C . MET A 1 158 ? -3.382 -9.111 13.152 1.00 94.88 158 MET A C 1
ATOM 1266 O O . MET A 1 158 ? -3.952 -10.137 12.789 1.00 94.88 158 MET A O 1
ATOM 1270 N N . GLU A 1 159 ? -2.089 -9.102 13.487 1.00 92.56 159 GLU A N 1
ATOM 1271 C CA . GLU A 1 159 ? -1.237 -10.300 13.458 1.00 92.56 159 GLU A CA 1
ATOM 1272 C C . GLU A 1 159 ? -1.752 -11.380 14.415 1.00 92.56 159 GLU A C 1
ATOM 1274 O O . GLU A 1 159 ? -1.895 -12.537 14.023 1.00 92.56 159 GLU A O 1
ATOM 1279 N N . ASN A 1 160 ? -2.101 -11.002 15.647 1.00 92.56 160 ASN A N 1
ATOM 1280 C CA . ASN A 1 160 ? -2.651 -11.932 16.634 1.00 92.56 160 ASN A CA 1
ATOM 1281 C C . ASN A 1 160 ? -3.984 -12.536 16.173 1.00 92.56 160 ASN A C 1
ATOM 1283 O O . ASN A 1 160 ? -4.218 -13.731 16.358 1.00 92.56 160 ASN A O 1
ATOM 1287 N N . PHE A 1 161 ? -4.849 -11.735 15.544 1.00 92.81 161 PHE A N 1
ATOM 1288 C CA . PHE A 1 161 ? -6.090 -12.239 14.966 1.00 92.81 161 PHE A CA 1
ATOM 1289 C C . PHE A 1 161 ? -5.818 -13.270 13.861 1.00 92.81 161 PHE A C 1
ATOM 1291 O O . PHE A 1 161 ? -6.383 -14.359 13.898 1.00 92.81 161 PHE A O 1
ATOM 1298 N N . LEU A 1 162 ? -4.896 -12.984 12.936 1.00 90.25 162 LEU A N 1
ATOM 1299 C CA . LEU A 1 162 ? -4.529 -13.913 11.858 1.00 90.25 162 LEU A CA 1
ATOM 1300 C C . LEU A 1 162 ? -3.884 -15.212 12.362 1.00 90.25 16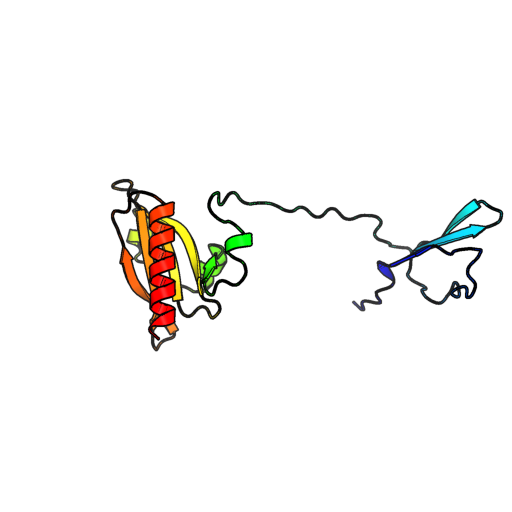2 LEU A C 1
ATOM 1302 O O . LEU A 1 162 ? -3.999 -16.235 11.699 1.00 90.25 162 LEU A O 1
ATOM 1306 N N . LEU A 1 163 ? -3.201 -15.182 13.509 1.00 88.81 163 LEU A N 1
ATOM 1307 C CA . LEU A 1 163 ? -2.600 -16.370 14.127 1.00 88.81 163 LEU A CA 1
ATOM 1308 C C . LEU A 1 163 ? -3.597 -17.213 14.938 1.00 88.81 163 LEU A C 1
ATOM 1310 O O . LEU A 1 163 ? -3.270 -18.341 15.303 1.00 88.81 163 LEU A O 1
ATOM 1314 N N . SER A 1 164 ? -4.768 -16.664 15.274 1.00 84.06 164 SER A N 1
ATOM 1315 C CA . SER A 1 164 ? -5.765 -17.328 16.129 1.00 84.06 164 SER A CA 1
ATOM 1316 C C . SER A 1 164 ? -6.930 -17.969 15.369 1.00 84.06 164 SER A C 1
ATOM 1318 O O . SER A 1 164 ? -7.688 -18.722 15.984 1.00 84.06 164 SER A O 1
ATOM 1320 N N . GLY A 1 165 ? -7.064 -17.694 14.067 1.00 65.31 165 GLY A N 1
ATOM 1321 C CA . GLY A 1 165 ? -8.030 -18.323 13.155 1.00 65.31 165 GLY A CA 1
ATOM 1322 C C . GLY A 1 165 ? -7.418 -19.454 12.342 1.00 65.31 165 GLY A C 1
ATOM 1323 O O . GLY A 1 165 ? -8.147 -20.441 12.101 1.00 65.31 165 GLY A O 1
#

pLDDT: mean 86.62, std 10.86, range [48.72, 96.44]

Organism: NCBI:txid412755

Sequence (165 aa):
LEETWSQGLVICYNPSALYPIPRDYFVDAAQHYLENGVLKTDTPKFHPFASTTLITLMDDDDLNPAEETGRSIGSLLKSEFDKLNPSRHPMAVVISEEKQWFADRDRNILGVVIKDKVDDDWLYILLGRDERAVFRAIDIGSSIKSRNEARRLLLSAMENFLLSG

Foldseek 3Di:
DDCPVQQAAEAEFDPPDPDTDDPPPRVQHWYWYDDPNDIDIDHDPDHDPDDDDDDDDDPPVPDDPVVVPPDQKDWDDPVVVVVLPADDDPCCVVQKAWDTKMAGPVRQKIKTKIAGNPPRWIKMFIWGQDPVRYTDTPDMDIRHHDSVRRVVVRSVVVVVVVVVD

Secondary structure (DSSP, 8-state):
----SGGG-EEE--TT-SSPPPTTSSTTSEEEEEETTEEEEE--S---------------TT--HHHHTT-SEEEE-HHHHHHT-----TTHHHHEEEEEEEEETTSSEEEEEEEESSSS-EEEEEEEE-TTS-EEEEEEEEEES-HHHHHHHHHHHHHHHHHH-